Protein AF-T1SBX8-F1 (afdb_monomer_lite)

Structure (mmCIF, N/CA/C/O backbone):
data_AF-T1SBX8-F1
#
_entry.id   AF-T1SBX8-F1
#
loop_
_atom_site.group_PDB
_atom_site.id
_atom_site.type_symbol
_atom_site.label_atom_id
_atom_site.label_alt_id
_atom_site.label_comp_id
_atom_site.label_asym_id
_atom_site.label_entity_id
_atom_site.label_seq_id
_atom_site.pdbx_PDB_ins_code
_atom_site.Cartn_x
_atom_site.Cartn_y
_atom_site.Cartn_z
_atom_site.occupancy
_atom_site.B_iso_or_equiv
_atom_site.auth_seq_id
_atom_site.auth_comp_id
_atom_site.auth_asym_id
_atom_site.auth_atom_id
_atom_site.pdbx_PDB_model_num
ATOM 1 N N . VAL A 1 1 ? -5.370 -2.552 -5.355 1.00 80.00 1 VAL A N 1
ATOM 2 C CA . VAL A 1 1 ? -3.962 -2.086 -5.363 1.00 80.00 1 VAL A CA 1
ATOM 3 C C . VAL A 1 1 ? -3.927 -0.629 -4.949 1.00 80.00 1 VAL A C 1
ATOM 5 O O . VAL A 1 1 ? -4.665 0.170 -5.517 1.00 80.00 1 VAL A O 1
ATOM 8 N N . VAL A 1 2 ? -3.120 -0.304 -3.943 1.00 79.31 2 VAL A N 1
ATOM 9 C CA . VAL A 1 2 ? -2.963 1.067 -3.442 1.00 79.31 2 VAL A CA 1
ATOM 10 C C . VAL A 1 2 ? -1.651 1.621 -3.976 1.00 79.31 2 VAL A C 1
ATOM 12 O O . VAL A 1 2 ? -0.617 0.963 -3.877 1.00 79.31 2 VAL A O 1
ATOM 15 N N . VAL A 1 3 ? -1.706 2.809 -4.568 1.00 76.56 3 VAL A N 1
ATOM 16 C CA . VAL A 1 3 ? -0.531 3.532 -5.053 1.00 76.56 3 VAL A CA 1
ATOM 17 C C . VAL A 1 3 ? -0.377 4.789 -4.211 1.00 76.56 3 VAL A C 1
ATOM 19 O O . VAL A 1 3 ? -1.265 5.643 -4.197 1.00 76.56 3 VAL A O 1
ATOM 22 N N . ILE A 1 4 ? 0.751 4.874 -3.509 1.00 76.31 4 ILE A N 1
ATOM 23 C CA . ILE A 1 4 ? 1.118 6.009 -2.663 1.00 76.31 4 ILE A CA 1
ATOM 24 C C . ILE A 1 4 ? 2.147 6.824 -3.433 1.00 76.31 4 ILE A C 1
ATOM 26 O O . ILE A 1 4 ? 3.149 6.272 -3.888 1.00 76.31 4 ILE A O 1
ATOM 30 N N . ASP A 1 5 ? 1.870 8.109 -3.620 1.00 70.38 5 ASP A N 1
ATOM 31 C CA . ASP A 1 5 ? 2.802 9.038 -4.255 1.00 70.38 5 ASP A CA 1
ATOM 32 C C . ASP A 1 5 ? 3.207 10.137 -3.266 1.00 70.38 5 ASP A C 1
ATOM 34 O O . ASP A 1 5 ? 2.353 10.706 -2.579 1.00 70.38 5 ASP A O 1
ATOM 38 N N . GLU A 1 6 ? 4.508 10.418 -3.177 1.00 62.59 6 GLU A N 1
ATOM 39 C CA . GLU A 1 6 ? 5.059 11.483 -2.327 1.00 62.59 6 GLU A CA 1
ATOM 40 C C . GLU A 1 6 ? 4.921 12.870 -2.974 1.00 62.59 6 GLU A C 1
ATOM 42 O O . GLU A 1 6 ? 4.998 13.884 -2.279 1.00 62.59 6 GLU A O 1
ATOM 47 N N . SER A 1 7 ? 4.727 12.929 -4.297 1.00 57.50 7 SER A N 1
ATOM 48 C CA . SER A 1 7 ? 4.772 14.170 -5.072 1.00 57.50 7 SER A CA 1
ATOM 49 C C . SER A 1 7 ? 3.384 14.738 -5.373 1.00 57.50 7 SER A C 1
ATOM 51 O O . SER A 1 7 ? 2.397 14.021 -5.533 1.00 57.50 7 SER A O 1
ATOM 53 N N . ASN A 1 8 ? 3.311 16.067 -5.479 1.00 54.41 8 ASN A N 1
ATOM 54 C CA . ASN A 1 8 ? 2.085 16.770 -5.844 1.00 54.41 8 ASN A CA 1
ATOM 55 C C . ASN A 1 8 ? 1.696 16.449 -7.302 1.00 54.41 8 ASN A C 1
ATOM 57 O O . ASN A 1 8 ? 2.561 16.389 -8.180 1.00 54.41 8 ASN A O 1
ATOM 61 N N . ARG A 1 9 ? 0.392 16.282 -7.560 1.00 55.47 9 ARG A N 1
ATOM 62 C CA . ARG A 1 9 ? -0.201 15.808 -8.833 1.00 55.47 9 ARG A CA 1
ATOM 63 C C . ARG A 1 9 ? 0.257 16.559 -10.092 1.00 55.47 9 ARG A C 1
ATOM 65 O O . ARG A 1 9 ? 0.140 16.036 -11.193 1.00 55.47 9 ARG A O 1
ATOM 72 N N . GLU A 1 10 ? 0.781 17.769 -9.932 1.00 52.66 10 GLU A N 1
ATOM 73 C CA . GLU A 1 10 ? 1.193 18.666 -11.016 1.00 52.66 10 GLU A CA 1
ATOM 74 C C . GLU A 1 10 ? 2.550 18.317 -11.656 1.00 52.66 10 GLU A C 1
ATOM 76 O O . GLU A 1 10 ? 2.847 18.805 -12.743 1.00 52.66 10 GLU A O 1
ATOM 81 N N . VAL A 1 11 ? 3.368 17.451 -11.042 1.00 55.59 11 VAL A N 1
ATOM 82 C CA . VAL A 1 11 ? 4.699 17.074 -11.576 1.00 55.59 11 VAL A CA 1
ATOM 83 C C . VAL A 1 11 ? 4.629 15.852 -12.510 1.00 55.59 11 VAL A C 1
ATOM 85 O O . VAL A 1 11 ? 5.608 15.495 -13.162 1.00 55.59 11 VAL A O 1
ATOM 88 N N . ILE A 1 12 ? 3.475 15.187 -12.607 1.00 55.03 12 ILE A N 1
ATOM 89 C CA . ILE A 1 12 ? 3.461 13.752 -12.884 1.00 55.03 12 ILE A CA 1
ATOM 90 C C . ILE A 1 12 ? 2.922 13.362 -14.264 1.00 55.03 12 ILE A C 1
ATOM 92 O O . ILE A 1 12 ? 1.883 12.727 -14.407 1.00 55.03 12 ILE A O 1
ATOM 96 N N . THR A 1 13 ? 3.699 13.654 -15.307 1.00 60.00 13 THR A N 1
ATOM 97 C CA . THR A 1 13 ? 3.497 13.025 -16.628 1.00 60.00 13 THR A CA 1
ATOM 98 C C . THR A 1 13 ? 3.765 11.512 -16.581 1.00 60.00 13 THR A C 1
ATOM 100 O O . THR A 1 13 ? 3.170 10.746 -17.333 1.00 60.00 13 THR A O 1
ATOM 103 N N . GLU A 1 14 ? 4.624 11.059 -15.663 1.00 67.25 14 GLU A N 1
ATOM 104 C CA . GLU A 1 14 ? 4.965 9.641 -15.480 1.00 67.25 14 GLU A CA 1
ATOM 105 C C . GLU A 1 14 ? 3.950 8.860 -14.621 1.00 67.25 14 GLU A C 1
ATOM 107 O O . GLU A 1 14 ? 3.938 7.629 -14.656 1.00 67.25 14 GLU A O 1
ATOM 112 N N . HIS A 1 15 ? 3.061 9.532 -13.878 1.00 72.62 15 HIS A N 1
ATOM 113 C CA . HIS A 1 15 ? 2.099 8.864 -12.983 1.00 72.62 15 HIS A CA 1
ATOM 114 C C . HIS A 1 15 ? 1.018 8.139 -13.750 1.00 72.62 15 HIS A C 1
ATOM 116 O O . HIS A 1 15 ? 0.779 6.961 -13.505 1.00 72.62 15 HIS A O 1
ATOM 122 N N . ASP A 1 16 ? 0.406 8.808 -14.725 1.00 77.81 16 ASP A N 1
ATOM 123 C CA . ASP A 1 16 ? -0.634 8.192 -15.546 1.00 77.81 16 ASP A CA 1
ATOM 124 C C . ASP A 1 16 ? -0.082 6.987 -16.314 1.00 77.81 16 ASP A C 1
ATOM 126 O O . ASP A 1 16 ? -0.748 5.949 -16.420 1.00 77.81 16 ASP A O 1
ATOM 130 N N . ALA A 1 17 ? 1.170 7.078 -16.776 1.00 82.81 17 ALA A N 1
ATOM 131 C CA . ALA A 1 17 ? 1.887 5.960 -17.380 1.00 82.81 17 ALA A CA 1
ATOM 132 C C . ALA A 1 17 ? 2.112 4.818 -16.372 1.00 82.81 17 ALA A C 1
ATOM 134 O O . ALA A 1 17 ? 1.840 3.657 -16.691 1.00 82.81 17 ALA A O 1
ATOM 135 N N . ARG A 1 18 ? 2.527 5.129 -15.136 1.00 80.31 18 ARG A N 1
ATOM 136 C CA . ARG A 1 18 ? 2.716 4.151 -14.051 1.00 80.31 18 ARG A CA 1
ATOM 137 C C . ARG A 1 18 ? 1.415 3.434 -13.699 1.00 80.31 18 ARG A C 1
ATOM 139 O O . ARG A 1 18 ? 1.382 2.205 -13.666 1.00 80.31 18 ARG A O 1
ATOM 146 N N . LEU A 1 19 ? 0.327 4.171 -13.489 1.00 83.38 19 LEU A N 1
ATOM 147 C CA . LEU A 1 19 ? -0.980 3.597 -13.163 1.00 83.38 19 LEU A CA 1
ATOM 148 C C . LEU A 1 19 ? -1.530 2.739 -14.308 1.00 83.38 19 LEU A C 1
ATOM 150 O O . LEU A 1 19 ? -2.116 1.682 -14.069 1.00 83.38 19 LEU A O 1
ATOM 154 N N . SER A 1 20 ? -1.337 3.178 -15.554 1.00 86.69 20 SER A N 1
ATOM 155 C CA . SER A 1 20 ? -1.730 2.411 -16.742 1.00 86.69 20 SER A CA 1
ATOM 156 C C . SER A 1 20 ? -0.927 1.118 -16.870 1.00 86.69 20 SER A C 1
ATOM 158 O O . SER A 1 20 ? -1.507 0.071 -17.149 1.00 86.69 20 SER A O 1
ATOM 160 N N . SER A 1 21 ? 0.374 1.165 -16.580 1.00 87.69 21 SER A N 1
ATOM 161 C CA . SER A 1 21 ? 1.239 -0.016 -16.541 1.00 87.69 21 SER A CA 1
ATOM 162 C C . SER A 1 21 ? 0.793 -1.016 -15.467 1.00 87.69 21 SER A C 1
ATOM 164 O O . SER A 1 21 ? 0.609 -2.196 -15.762 1.00 87.69 21 SER A O 1
ATOM 166 N N . ILE A 1 22 ? 0.507 -0.549 -14.243 1.00 86.44 22 ILE A N 1
ATOM 167 C CA . ILE A 1 22 ? -0.003 -1.400 -13.153 1.00 86.44 22 ILE A CA 1
ATOM 168 C C . ILE A 1 22 ? -1.313 -2.081 -13.563 1.00 86.44 22 ILE A C 1
ATOM 170 O O . ILE A 1 22 ? -1.443 -3.298 -13.432 1.00 86.44 22 ILE A O 1
ATOM 174 N N . ARG A 1 23 ? -2.273 -1.312 -14.095 1.00 87.75 23 ARG A N 1
ATOM 175 C CA . ARG A 1 23 ? -3.549 -1.851 -14.593 1.00 87.75 23 ARG A CA 1
ATOM 176 C C . ARG A 1 23 ? -3.335 -2.917 -15.662 1.00 87.75 23 ARG A C 1
ATOM 178 O O . ARG A 1 23 ? -3.967 -3.967 -15.599 1.00 87.75 23 ARG A O 1
ATOM 185 N N . TRP A 1 24 ? -2.443 -2.658 -16.616 1.00 89.62 24 TRP A N 1
ATOM 186 C CA . TRP A 1 24 ? -2.145 -3.597 -17.690 1.00 89.62 24 TRP A CA 1
ATOM 187 C C . TRP A 1 24 ? -1.558 -4.905 -17.154 1.00 89.62 24 TRP A C 1
ATOM 189 O O . TRP A 1 24 ? -2.048 -5.975 -17.504 1.00 89.62 24 TRP A O 1
ATOM 199 N N . HIS A 1 25 ? -0.569 -4.838 -16.259 1.00 89.44 25 HIS A N 1
ATOM 200 C CA . HIS A 1 25 ? 0.046 -6.031 -15.677 1.00 89.44 25 HIS A CA 1
ATOM 201 C C . HIS A 1 25 ? -0.943 -6.875 -14.862 1.00 89.44 25 HIS A C 1
ATOM 203 O O . HIS A 1 25 ? -0.917 -8.100 -14.965 1.00 89.44 25 HIS A O 1
ATOM 209 N N . LEU A 1 26 ? -1.841 -6.243 -14.100 1.00 88.25 26 LEU A N 1
ATOM 210 C CA . LEU A 1 26 ? -2.892 -6.955 -13.365 1.00 88.25 26 LEU A CA 1
ATOM 211 C C . LEU A 1 26 ? -3.871 -7.643 -14.324 1.00 88.25 26 LEU A C 1
ATOM 213 O O . LEU A 1 26 ? -4.165 -8.824 -14.158 1.00 88.25 26 LEU A O 1
ATOM 217 N N . ALA A 1 27 ? -4.296 -6.952 -15.383 1.00 88.94 27 ALA A N 1
ATOM 218 C CA . ALA A 1 27 ? -5.161 -7.548 -16.395 1.00 88.94 27 ALA A CA 1
ATOM 219 C C . ALA A 1 27 ? -4.484 -8.734 -17.112 1.00 88.94 27 ALA A C 1
ATOM 221 O O . ALA A 1 27 ? -5.102 -9.779 -17.294 1.00 88.94 27 ALA A O 1
ATOM 222 N N . GLN A 1 28 ? -3.199 -8.617 -17.475 1.00 92.12 28 GLN A N 1
ATOM 223 C CA . GLN A 1 28 ? -2.436 -9.725 -18.074 1.00 92.12 28 GLN A CA 1
ATOM 224 C C . GLN A 1 28 ? -2.249 -10.910 -17.118 1.00 92.12 28 GLN A C 1
ATOM 226 O O . GLN A 1 28 ? -2.154 -12.048 -17.569 1.00 92.12 28 GLN A O 1
ATOM 231 N N . GLY A 1 29 ? -2.212 -10.655 -15.809 1.00 88.50 29 GLY A N 1
ATOM 232 C CA . GLY A 1 29 ? -2.166 -11.688 -14.776 1.00 88.50 29 GLY A CA 1
ATOM 233 C C . GLY A 1 29 ? -3.492 -12.424 -14.550 1.00 88.50 29 GLY A C 1
ATOM 234 O O . GLY A 1 29 ? -3.521 -13.336 -13.729 1.00 88.50 29 GLY A O 1
ATOM 235 N N . GLY A 1 30 ? -4.572 -12.047 -15.248 1.00 90.94 30 GLY A N 1
ATOM 236 C CA . GLY A 1 30 ? -5.904 -12.638 -15.083 1.00 90.94 30 GLY A CA 1
ATOM 237 C C . GLY A 1 30 ? -6.694 -12.084 -13.893 1.00 90.94 30 GLY A C 1
ATOM 238 O O . GLY A 1 30 ? -7.666 -12.703 -13.468 1.00 90.94 30 GLY A O 1
ATOM 239 N N . PHE A 1 31 ? -6.289 -10.939 -13.332 1.00 88.50 31 PHE A N 1
ATOM 240 C CA . PHE A 1 31 ? -7.050 -10.274 -12.276 1.00 88.50 31 PHE A CA 1
ATOM 241 C C . PHE A 1 31 ? -8.188 -9.456 -12.895 1.00 88.50 31 PHE A C 1
ATOM 243 O O . PHE A 1 31 ? -7.942 -8.458 -13.572 1.00 88.50 31 PHE A O 1
ATOM 250 N N . GLU A 1 32 ? -9.429 -9.870 -12.647 1.00 81.50 32 GLU A N 1
ATOM 251 C CA . GLU A 1 32 ? -10.627 -9.232 -13.215 1.00 81.50 32 GLU A CA 1
ATOM 252 C C . GLU A 1 32 ? -11.295 -8.249 -12.238 1.00 81.50 32 GLU A C 1
ATOM 254 O O . GLU A 1 32 ? -11.809 -7.213 -12.653 1.00 81.50 32 GLU A O 1
ATOM 259 N N . GLU A 1 33 ? -11.214 -8.513 -10.931 1.00 83.25 33 GLU A N 1
ATOM 260 C CA . GLU A 1 33 ? -11.823 -7.685 -9.885 1.00 83.25 33 GLU A CA 1
ATOM 261 C C . GLU A 1 33 ? -10.752 -6.980 -9.048 1.00 83.25 33 GLU A C 1
ATOM 263 O O . GLU A 1 33 ? -10.355 -7.438 -7.976 1.00 83.25 33 GLU A O 1
ATOM 268 N N . PHE A 1 34 ? -10.253 -5.842 -9.537 1.00 82.69 34 PHE A N 1
ATOM 269 C CA . PHE A 1 34 ? -9.330 -5.014 -8.764 1.00 82.69 34 PHE A CA 1
ATOM 270 C C . PHE A 1 34 ? -9.678 -3.526 -8.831 1.00 82.69 34 PHE A C 1
ATOM 272 O O . PHE A 1 34 ? -9.877 -2.944 -9.895 1.00 82.69 34 PHE A O 1
ATOM 279 N N . GLY A 1 35 ? -9.687 -2.881 -7.664 1.00 82.12 35 GLY A N 1
ATOM 280 C CA . GLY A 1 35 ? -9.692 -1.425 -7.554 1.00 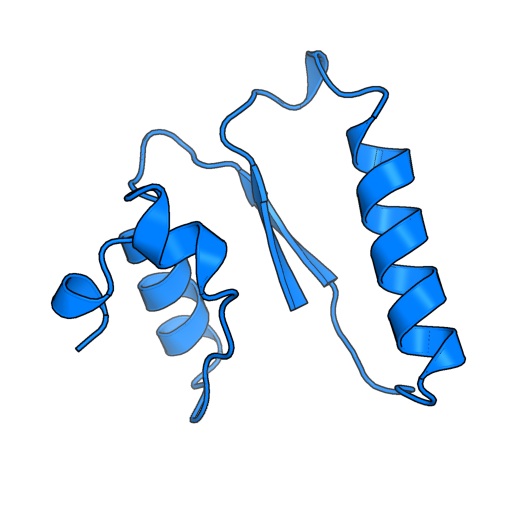82.12 35 GLY A CA 1
ATOM 281 C C . GLY A 1 35 ? -8.265 -0.882 -7.540 1.00 82.12 35 GLY A C 1
ATOM 282 O O . GLY A 1 35 ? -7.406 -1.407 -6.820 1.00 82.12 35 GLY A O 1
ATOM 283 N N . LEU A 1 36 ? -8.002 0.175 -8.311 1.00 82.31 36 LEU A N 1
ATOM 284 C CA . LEU A 1 36 ? -6.793 0.983 -8.154 1.00 82.31 36 LEU A CA 1
ATOM 285 C C . LEU A 1 36 ? -7.150 2.232 -7.352 1.00 82.31 36 LEU A C 1
ATOM 287 O O . LEU A 1 36 ? -8.017 2.998 -7.766 1.00 82.31 36 LEU A O 1
ATOM 291 N N . MET A 1 37 ? -6.491 2.416 -6.212 1.00 81.88 37 MET A N 1
ATOM 292 C CA . MET A 1 37 ? -6.710 3.559 -5.336 1.00 81.88 37 MET A CA 1
ATOM 293 C C . MET A 1 37 ? -5.447 4.402 -5.266 1.00 81.88 37 MET A C 1
ATOM 295 O O . MET A 1 37 ? -4.369 3.897 -4.953 1.00 81.88 37 MET A O 1
ATOM 299 N N . GLU A 1 38 ? -5.602 5.689 -5.542 1.00 76.00 38 GLU A N 1
ATOM 300 C CA . GLU A 1 38 ? -4.546 6.675 -5.369 1.00 76.00 38 GLU A CA 1
ATOM 301 C C . GLU A 1 38 ? -4.699 7.343 -4.002 1.00 76.00 38 GLU A C 1
ATOM 303 O O . GLU A 1 38 ? -5.791 7.787 -3.627 1.00 76.00 38 GLU A O 1
ATOM 308 N N . ARG A 1 39 ? -3.593 7.423 -3.262 1.00 76.44 39 ARG A N 1
ATOM 309 C CA . ARG A 1 39 ? -3.474 8.257 -2.067 1.00 76.44 39 ARG A CA 1
ATOM 310 C C . ARG A 1 39 ? -2.274 9.173 -2.261 1.00 76.44 39 ARG A C 1
ATOM 312 O O . ARG A 1 39 ? -1.144 8.708 -2.404 1.00 76.44 39 ARG A O 1
ATOM 319 N N . LEU A 1 40 ? -2.539 10.475 -2.315 1.00 66.56 40 LEU A N 1
ATOM 320 C CA . LEU A 1 40 ? -1.480 11.475 -2.271 1.00 66.56 40 LEU A CA 1
ATOM 321 C C . LEU A 1 40 ? -0.965 11.517 -0.840 1.00 66.56 40 LEU A C 1
ATOM 323 O O . LEU A 1 40 ? -1.758 11.506 0.097 1.00 66.56 40 LEU A O 1
ATOM 327 N N . GLY A 1 41 ? 0.352 11.542 -0.672 1.00 64.50 41 GLY A N 1
ATOM 328 C CA . GLY A 1 41 ? 0.982 11.427 0.635 1.00 64.50 41 GLY A CA 1
ATOM 329 C C . GLY A 1 41 ? 0.580 12.497 1.653 1.00 64.50 41 GLY A C 1
ATOM 330 O O . GLY A 1 41 ? 0.928 12.311 2.803 1.00 64.50 41 GLY A O 1
ATOM 331 N N . GLU A 1 42 ? -0.118 13.586 1.283 1.00 65.88 42 GLU A N 1
ATOM 332 C CA . GLU A 1 42 ? -0.700 14.639 2.158 1.00 65.88 42 GLU A CA 1
ATOM 333 C C . GLU A 1 42 ? 0.160 15.074 3.377 1.00 65.88 42 GLU A C 1
ATOM 335 O O . GLU A 1 42 ? -0.348 15.566 4.381 1.00 65.88 42 GLU A O 1
ATOM 340 N N . GLY A 1 43 ? 1.485 14.893 3.323 1.00 67.06 43 GLY A N 1
ATOM 341 C CA . GLY A 1 43 ? 2.394 15.068 4.464 1.00 67.06 43 GLY A CA 1
ATOM 342 C C . GLY A 1 43 ? 2.353 13.961 5.536 1.00 67.06 43 GLY A C 1
ATOM 343 O O . GLY A 1 43 ? 3.113 14.032 6.504 1.00 67.06 43 GLY A O 1
ATOM 344 N N . LYS A 1 44 ? 1.513 12.931 5.388 1.00 72.81 44 LYS A N 1
ATOM 345 C CA . LYS A 1 44 ? 1.497 11.727 6.227 1.00 72.81 44 LYS A CA 1
ATOM 346 C C . LYS A 1 44 ? 2.567 10.730 5.778 1.00 72.81 44 LYS A C 1
ATOM 348 O O . LYS A 1 44 ? 2.911 10.621 4.604 1.00 72.81 44 LYS A O 1
ATOM 353 N N . LYS A 1 45 ? 3.084 9.951 6.732 1.00 83.88 45 LYS A N 1
ATOM 354 C CA . LYS A 1 45 ? 4.002 8.848 6.418 1.00 83.88 45 LYS A CA 1
ATOM 355 C C . LYS A 1 45 ? 3.267 7.769 5.607 1.00 83.88 45 LYS A C 1
ATOM 357 O O . LYS A 1 45 ? 2.143 7.435 5.987 1.00 83.88 45 LYS A O 1
ATOM 362 N N . PRO A 1 46 ? 3.904 7.147 4.596 1.00 85.25 46 PRO A N 1
ATOM 363 C CA . PRO A 1 46 ? 3.307 6.064 3.810 1.00 85.25 46 PRO A CA 1
ATO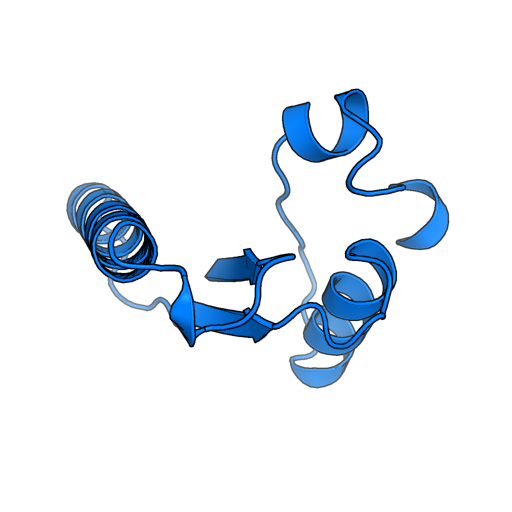M 364 C C . PRO A 1 46 ? 2.705 4.945 4.667 1.00 85.25 46 PRO A C 1
ATOM 366 O O . PRO A 1 46 ? 1.597 4.498 4.398 1.00 85.25 46 PRO A O 1
ATOM 369 N N . THR A 1 47 ? 3.371 4.556 5.761 1.00 88.94 47 THR A N 1
ATOM 370 C CA . THR A 1 47 ? 2.840 3.568 6.714 1.00 88.94 47 THR A CA 1
ATOM 371 C C . THR A 1 47 ? 1.468 3.949 7.280 1.00 88.94 47 THR A C 1
ATOM 373 O O . THR A 1 47 ? 0.581 3.103 7.336 1.00 88.94 47 THR A O 1
ATOM 376 N N . ALA A 1 48 ? 1.270 5.210 7.675 1.00 87.94 48 ALA A N 1
ATOM 377 C CA . ALA A 1 48 ? -0.002 5.652 8.247 1.00 87.94 48 ALA A CA 1
ATOM 378 C C . ALA A 1 48 ? -1.130 5.566 7.211 1.00 87.94 48 ALA A C 1
ATOM 380 O O . ALA A 1 48 ? -2.215 5.094 7.521 1.00 87.94 48 ALA A O 1
ATOM 381 N N . VAL A 1 49 ? -0.842 5.947 5.963 1.00 87.50 49 VAL A N 1
ATOM 382 C CA . VAL A 1 49 ? -1.796 5.848 4.850 1.00 87.50 49 VAL A CA 1
ATOM 383 C C . VAL A 1 49 ? -2.183 4.391 4.575 1.00 87.50 49 VAL A C 1
ATOM 385 O O . VAL A 1 49 ? -3.349 4.107 4.322 1.00 87.50 49 VAL A O 1
ATOM 388 N N . ILE A 1 50 ? -1.225 3.458 4.635 1.00 88.69 50 ILE A N 1
ATOM 389 C CA . ILE A 1 50 ? -1.497 2.023 4.456 1.00 88.69 50 ILE A CA 1
ATOM 390 C C . ILE A 1 50 ? -2.421 1.508 5.564 1.00 88.69 50 ILE A C 1
ATOM 392 O O . ILE A 1 50 ? -3.395 0.831 5.245 1.00 88.69 50 ILE A O 1
ATOM 396 N N . GLY A 1 51 ? -2.136 1.842 6.828 1.00 88.44 51 GLY A N 1
ATOM 397 C CA . GLY A 1 51 ? -2.971 1.453 7.969 1.00 88.44 51 GLY A CA 1
ATOM 398 C C . GLY A 1 51 ? -4.391 2.008 7.862 1.00 88.44 51 GLY A C 1
ATOM 399 O O . GLY A 1 51 ? -5.347 1.246 7.914 1.00 88.44 51 GLY A O 1
ATOM 400 N N . GLU A 1 52 ? -4.527 3.309 7.584 1.00 88.31 52 GLU A N 1
ATOM 401 C CA . GLU A 1 52 ? -5.830 3.961 7.391 1.00 88.31 52 GLU A CA 1
ATOM 402 C C . GLU A 1 52 ? -6.652 3.279 6.287 1.00 88.31 52 GLU A C 1
ATOM 404 O O . GLU A 1 52 ? -7.820 2.968 6.494 1.00 88.31 52 GLU A O 1
ATOM 409 N N . VAL A 1 53 ? -6.051 2.988 5.126 1.00 87.88 53 VAL A N 1
ATOM 410 C CA . VAL A 1 53 ? -6.764 2.321 4.023 1.00 87.88 53 VAL A CA 1
ATOM 411 C C . VAL A 1 53 ? -7.120 0.871 4.361 1.00 87.88 53 VAL A C 1
ATOM 413 O O . VAL A 1 53 ? -8.186 0.401 3.958 1.00 87.88 53 VAL A O 1
ATOM 416 N N . ALA A 1 54 ? -6.245 0.151 5.068 1.00 89.25 54 ALA A N 1
ATOM 417 C CA . ALA A 1 54 ? -6.518 -1.217 5.494 1.00 89.25 54 ALA A CA 1
ATOM 418 C C . ALA A 1 54 ? -7.693 -1.277 6.479 1.00 89.25 54 ALA A C 1
ATOM 420 O O . ALA A 1 54 ? -8.577 -2.116 6.305 1.00 89.25 54 ALA A O 1
ATOM 421 N N . ASP A 1 55 ? -7.747 -0.343 7.429 1.00 89.25 55 ASP A N 1
ATOM 422 C CA . ASP A 1 55 ? -8.838 -0.218 8.394 1.00 89.25 55 ASP A CA 1
ATOM 423 C C . ASP A 1 55 ? -10.147 0.228 7.716 1.00 89.25 55 ASP A C 1
ATOM 425 O O . ASP A 1 55 ? -11.191 -0.390 7.921 1.00 89.25 55 ASP A O 1
ATOM 429 N N . GLU A 1 56 ? -10.104 1.258 6.857 1.00 89.69 56 GLU A N 1
ATOM 430 C CA . GLU A 1 56 ? -11.273 1.788 6.130 1.00 89.69 56 GLU A CA 1
ATOM 431 C C . GLU A 1 56 ? -11.964 0.727 5.265 1.00 89.69 56 GLU A C 1
ATOM 433 O O . GLU A 1 56 ? -13.192 0.705 5.157 1.00 89.69 56 GLU A O 1
ATOM 438 N N . LEU A 1 57 ? -11.176 -0.138 4.624 1.00 87.88 57 LEU A N 1
ATOM 439 C CA . LEU A 1 57 ? -11.675 -1.205 3.759 1.00 87.88 57 LEU A CA 1
ATOM 440 C C . LEU A 1 57 ? -11.828 -2.549 4.481 1.00 87.88 57 LEU A C 1
ATOM 442 O O . LEU A 1 57 ? -12.253 -3.514 3.845 1.00 87.88 57 LEU A O 1
ATOM 446 N N . ASN A 1 58 ? -11.494 -2.615 5.773 1.00 88.94 58 ASN A N 1
ATOM 447 C CA . ASN A 1 58 ? -11.512 -3.826 6.590 1.00 88.94 58 ASN A CA 1
ATOM 448 C C . ASN A 1 58 ? -10.765 -4.998 5.915 1.00 88.94 58 ASN A C 1
ATOM 450 O O . ASN A 1 58 ? -11.336 -6.065 5.678 1.00 88.94 58 ASN A O 1
ATOM 454 N N . LEU A 1 59 ? -9.501 -4.766 5.540 1.00 88.25 59 LEU A N 1
ATOM 455 C CA . LEU A 1 59 ? -8.658 -5.734 4.831 1.00 88.25 59 LEU A CA 1
ATOM 456 C C . LEU A 1 59 ? -8.005 -6.738 5.790 1.00 88.25 59 LEU A C 1
ATOM 458 O O . LEU A 1 59 ? -7.362 -6.348 6.757 1.00 88.25 59 LEU A O 1
ATOM 462 N N . ASP A 1 60 ? -8.048 -8.025 5.440 1.00 87.31 60 ASP A N 1
ATOM 463 C CA . ASP A 1 60 ? -7.366 -9.088 6.199 1.00 87.31 60 ASP A CA 1
ATOM 464 C C . ASP A 1 60 ? -5.898 -9.306 5.776 1.00 87.31 60 ASP A C 1
ATOM 466 O O . ASP A 1 60 ? -5.131 -9.976 6.469 1.00 87.31 60 ASP A O 1
ATOM 470 N N . LEU A 1 61 ? -5.495 -8.784 4.609 1.00 85.56 61 LEU A N 1
ATOM 471 C CA . LEU A 1 61 ? -4.160 -8.980 4.041 1.00 85.56 61 LEU A CA 1
ATOM 472 C C . LEU A 1 61 ? -3.667 -7.729 3.313 1.00 85.56 61 LEU A C 1
ATOM 474 O O . LEU A 1 61 ? -4.318 -7.225 2.397 1.00 85.56 61 LEU A O 1
ATOM 4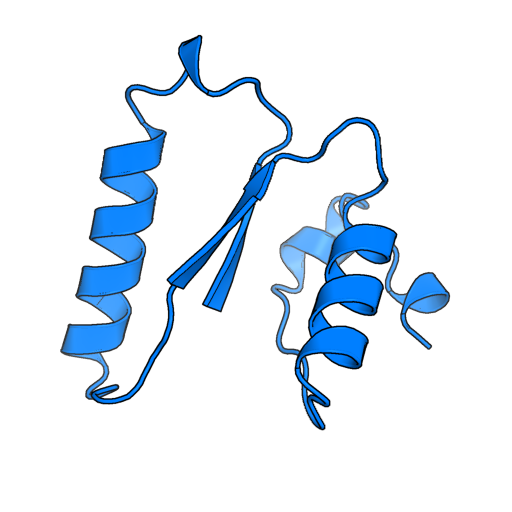78 N N . VAL A 1 62 ? -2.449 -7.303 3.647 1.00 86.94 62 VAL A N 1
ATOM 479 C CA . VAL A 1 62 ? -1.718 -6.257 2.927 1.00 86.94 62 VAL A CA 1
ATOM 480 C C . VAL A 1 62 ? -0.446 -6.858 2.335 1.00 86.94 62 VAL A C 1
ATOM 482 O O . VAL A 1 62 ? 0.379 -7.428 3.044 1.00 86.94 62 VAL A O 1
ATOM 485 N N . VAL A 1 63 ? -0.280 -6.721 1.018 1.00 86.81 63 VAL A N 1
ATOM 486 C CA . VAL A 1 63 ? 0.932 -7.141 0.302 1.00 86.81 63 VAL A CA 1
ATOM 487 C C . VAL A 1 63 ? 1.704 -5.899 -0.117 1.00 86.81 63 VAL A C 1
ATOM 489 O O . VAL A 1 63 ? 1.167 -5.031 -0.803 1.00 86.81 63 VAL A O 1
ATOM 492 N N . ILE A 1 64 ? 2.971 -5.823 0.285 1.00 86.50 64 ILE A N 1
ATOM 493 C CA . ILE A 1 64 ? 3.862 -4.688 0.022 1.00 86.50 64 ILE A CA 1
ATOM 494 C C . ILE A 1 64 ? 5.181 -5.233 -0.527 1.00 86.50 64 ILE A C 1
ATOM 496 O O . ILE A 1 64 ? 5.612 -6.327 -0.155 1.00 86.50 64 ILE A O 1
ATOM 500 N N . SER A 1 65 ? 5.831 -4.492 -1.424 1.00 82.75 65 SER A N 1
ATOM 501 C CA . SER A 1 65 ? 7.148 -4.885 -1.919 1.00 82.75 65 SER A CA 1
ATOM 502 C C . SER A 1 65 ? 8.188 -4.832 -0.797 1.00 82.75 65 SER A C 1
ATOM 504 O O . SER A 1 65 ? 8.219 -3.908 0.017 1.00 82.75 65 SER A O 1
ATOM 506 N N . MET A 1 66 ? 9.099 -5.805 -0.787 1.00 83.06 66 MET A N 1
ATOM 507 C CA . MET A 1 66 ? 10.238 -5.811 0.141 1.00 83.06 66 MET A CA 1
ATOM 508 C C . MET A 1 66 ? 11.120 -4.568 -0.013 1.00 83.06 66 MET A C 1
ATOM 510 O O . MET A 1 66 ? 11.678 -4.070 0.959 1.00 83.06 66 MET A O 1
ATOM 514 N N . GLU A 1 67 ? 11.216 -4.032 -1.229 1.00 84.12 67 GLU A N 1
ATOM 515 C CA . GLU A 1 67 ? 11.962 -2.809 -1.511 1.00 84.12 67 GLU A CA 1
ATOM 516 C C . GLU A 1 67 ? 11.413 -1.595 -0.751 1.00 84.12 67 GLU A C 1
ATOM 518 O O . GLU A 1 67 ? 12.203 -0.809 -0.228 1.00 84.12 67 GLU A O 1
ATOM 523 N N . ALA A 1 68 ? 10.088 -1.464 -0.605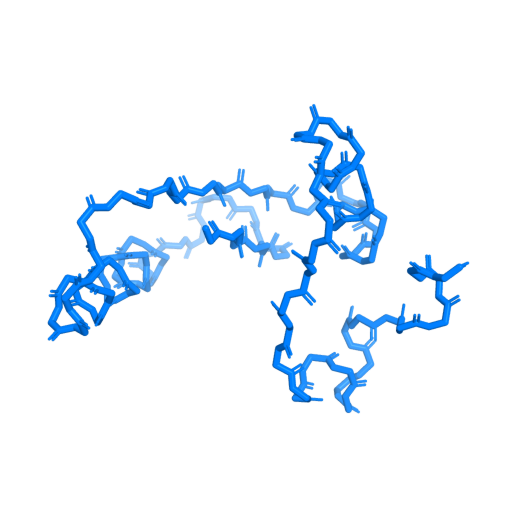 1.00 83.69 68 ALA A N 1
ATOM 524 C CA . ALA A 1 68 ? 9.482 -0.374 0.164 1.00 83.69 68 ALA A CA 1
ATOM 525 C C . ALA A 1 68 ? 9.892 -0.416 1.648 1.00 83.69 68 ALA A C 1
ATOM 527 O O . ALA A 1 68 ? 10.092 0.631 2.265 1.00 83.69 68 ALA A O 1
ATOM 528 N N . ILE A 1 69 ? 10.088 -1.619 2.201 1.00 86.25 69 ILE A N 1
ATOM 529 C CA . ILE A 1 69 ? 10.601 -1.810 3.565 1.00 86.25 69 ILE A CA 1
ATOM 530 C C . ILE A 1 69 ? 12.109 -1.531 3.625 1.00 86.25 69 ILE A C 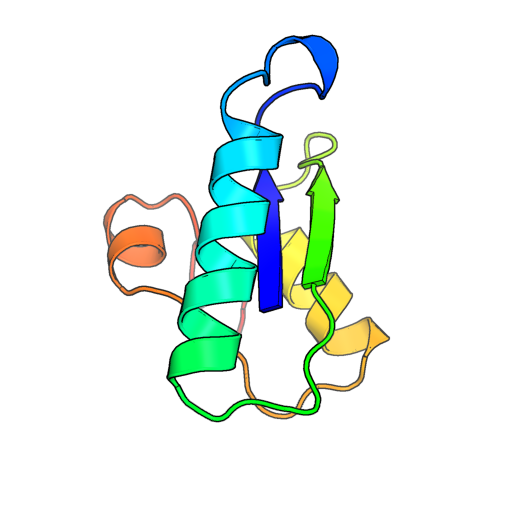1
ATOM 532 O O . ILE A 1 69 ? 12.582 -0.777 4.474 1.00 86.25 69 ILE A O 1
ATOM 536 N N . HIS A 1 70 ? 12.887 -2.108 2.707 1.00 86.12 70 HIS A N 1
A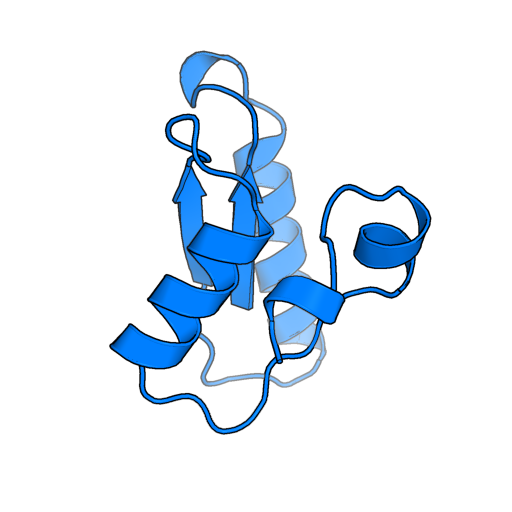TOM 537 C CA . HIS A 1 70 ? 14.348 -1.978 2.687 1.00 86.12 70 HIS A CA 1
ATOM 538 C C . HIS A 1 70 ? 14.836 -0.544 2.465 1.00 86.12 70 HIS A C 1
ATOM 540 O O . HIS A 1 70 ? 15.798 -0.115 3.102 1.00 86.12 70 HIS A O 1
ATOM 546 N N . SER A 1 71 ? 14.162 0.205 1.594 1.00 86.31 71 SER A N 1
ATOM 547 C CA . SER A 1 71 ? 14.421 1.631 1.357 1.00 86.31 71 SER A CA 1
ATOM 548 C C . SER A 1 71 ? 13.995 2.525 2.527 1.00 86.31 71 SER A C 1
ATOM 550 O O . SER A 1 71 ? 14.266 3.723 2.502 1.00 86.31 71 SER A O 1
ATOM 552 N N . LYS A 1 72 ? 13.369 1.953 3.569 1.00 85.44 72 LYS A N 1
ATOM 553 C CA . LYS A 1 72 ? 12.793 2.650 4.730 1.00 85.44 72 LYS A CA 1
ATOM 554 C C . LYS A 1 72 ? 11.689 3.645 4.370 1.00 85.44 72 LYS A C 1
ATOM 556 O O . LYS A 1 72 ? 11.359 4.513 5.176 1.00 85.44 72 LYS A O 1
ATOM 561 N N . HIS A 1 73 ? 11.118 3.512 3.178 1.00 83.62 73 HIS A N 1
ATOM 562 C CA . HIS A 1 73 ? 9.979 4.306 2.743 1.00 83.62 73 HIS A CA 1
ATOM 563 C C . HIS A 1 73 ? 8.699 3.891 3.495 1.00 83.62 73 HIS A C 1
ATOM 565 O O . HIS A 1 73 ? 7.879 4.732 3.858 1.00 83.62 73 HIS A O 1
ATOM 571 N N . VAL A 1 74 ? 8.572 2.600 3.823 1.00 87.00 74 VAL A N 1
ATOM 572 C CA . VAL A 1 74 ? 7.548 2.059 4.726 1.00 87.00 74 VAL A CA 1
ATOM 573 C C . VAL A 1 74 ? 8.230 1.438 5.944 1.00 87.00 74 VAL A C 1
ATOM 575 O O . VAL A 1 74 ? 9.089 0.567 5.816 1.00 87.00 74 VAL A O 1
ATOM 578 N N . ASP A 1 75 ? 7.824 1.861 7.139 1.00 88.38 75 ASP A N 1
ATOM 579 C CA . ASP A 1 75 ? 8.205 1.198 8.388 1.00 88.38 75 ASP A CA 1
ATOM 580 C C . ASP A 1 75 ? 7.189 0.097 8.700 1.00 88.38 75 ASP A C 1
ATOM 582 O O . ASP A 1 75 ? 6.062 0.389 9.095 1.00 88.38 75 ASP A O 1
ATOM 586 N N . ALA A 1 76 ? 7.574 -1.164 8.498 1.00 84.19 76 ALA A N 1
ATOM 587 C CA . ALA A 1 76 ? 6.692 -2.305 8.731 1.00 84.19 76 ALA A CA 1
ATOM 588 C C . ALA A 1 76 ? 6.315 -2.492 10.209 1.00 84.19 76 ALA A C 1
ATOM 590 O O . ALA A 1 76 ? 5.269 -3.066 10.494 1.00 84.19 76 ALA A O 1
ATOM 591 N N . ASN A 1 77 ? 7.124 -1.998 11.153 1.00 85.06 77 ASN A N 1
ATOM 592 C CA . ASN A 1 77 ? 6.821 -2.156 12.579 1.00 85.06 77 ASN A CA 1
ATOM 593 C C . ASN A 1 77 ? 5.638 -1.290 13.014 1.00 85.06 77 ASN A C 1
ATOM 595 O O . ASN A 1 77 ? 5.019 -1.571 14.030 1.00 85.06 77 ASN A O 1
ATOM 599 N N . LEU A 1 78 ? 5.347 -0.228 12.260 1.00 84.56 78 LEU A N 1
ATOM 600 C CA . LEU A 1 78 ? 4.218 0.662 12.515 1.00 84.56 78 LEU A CA 1
ATOM 601 C C . LEU A 1 78 ? 2.920 0.172 11.845 1.00 84.56 78 LEU A C 1
ATOM 603 O O . LEU A 1 78 ? 1.908 0.858 11.942 1.00 84.56 78 LEU A O 1
ATOM 607 N N . LEU A 1 79 ? 2.959 -0.969 11.143 1.00 77.44 79 LEU A N 1
ATOM 608 C CA . LEU A 1 79 ? 1.789 -1.635 10.554 1.00 77.44 79 LEU A CA 1
ATOM 609 C C . LEU A 1 79 ? 1.225 -2.758 11.445 1.00 77.44 79 LEU A C 1
ATOM 611 O O . LEU A 1 79 ? 0.224 -3.361 11.065 1.00 77.44 79 LEU A O 1
ATOM 615 N N . ALA A 1 80 ? 1.890 -3.076 12.562 1.00 63.06 80 ALA A N 1
ATOM 616 C CA . ALA A 1 80 ? 1.586 -4.202 13.449 1.00 63.06 80 ALA A CA 1
ATOM 617 C C . ALA A 1 80 ? 1.008 -3.754 14.797 1.00 63.06 80 ALA A C 1
ATOM 619 O O . ALA A 1 80 ? 1.394 -2.662 15.275 1.00 63.06 80 ALA A O 1
#

Foldseek 3Di:
DEDEDADDPVVPPPVVVVVVVVVVVCVVVVNDDDDYHYDYCPVPQPQVVQLVVCVVVVPPDDDDDPVCCVVVSYPVVSND

Secondary structure (DSSP, 8-state):
-EEEESS-GGG-HHHHHHHHHHHHHHHHTT--S---EEEE-TTS-HHHHHHHHHHHTT-S-----HHHHHTTSS-GGGG-

pLDDT: mean 80.4, std 10.32, range [52.66, 92.12]

Radius of gyration: 13.31 Å; chains: 1; bounding box: 26×31×32 Å

Sequence (80 aa):
VVVIDESNREVITEHDARLSSIRWHLAQGGFEEFGLMERLGEGKKPTAVIGEVADELNLDLVVISMEAIHSKHVDANLLA

Organism: NCBI:txid179181